Protein AF-A0A3D3AE92-F1 (afdb_monomer)

Secondary structure (DSSP, 8-state):
-TT-SSPP--EEEEE-TTSSSEEEEE-SSSSSS--HHHHHHHHHHHHHHTT-

Foldseek 3Di:
DPPPPADDAPWDWDDDVPDPDIDIDIHPCPPPDDDPVNVVRRVVVSVVVVVD

Structure (mmCIF, N/CA/C/O backbone):
data_AF-A0A3D3AE92-F1
#
_entry.id   AF-A0A3D3AE92-F1
#
loop_
_atom_site.group_PDB
_atom_site.id
_atom_site.type_symbol
_atom_site.label_atom_id
_atom_site.label_alt_id
_atom_site.label_comp_id
_atom_site.label_asym_id
_atom_site.label_entity_id
_atom_site.label_seq_id
_atom_site.pdbx_PDB_ins_code
_atom_site.Cartn_x
_atom_site.Cartn_y
_atom_site.Cartn_z
_atom_site.occupancy
_atom_site.B_iso_or_equiv
_atom_site.auth_seq_id
_atom_site.auth_comp_id
_atom_site.auth_asym_id
_atom_site.auth_atom_id
_atom_site.pdbx_PDB_model_num
ATOM 1 N N . GLY A 1 1 ? -16.846 17.304 6.438 1.00 75.88 1 GLY A N 1
ATOM 2 C CA . GLY A 1 1 ? -15.564 17.512 5.727 1.00 75.88 1 GLY A CA 1
ATOM 3 C C . GLY A 1 1 ? -15.283 16.342 4.797 1.00 75.88 1 GLY A C 1
ATOM 4 O O . GLY A 1 1 ? -15.879 15.294 4.997 1.00 75.88 1 GLY A O 1
ATOM 5 N N . LEU A 1 2 ? -14.398 16.509 3.806 1.00 87.50 2 LEU A N 1
ATOM 6 C CA . LEU A 1 2 ? -14.205 15.560 2.688 1.00 87.50 2 LEU A CA 1
ATOM 7 C C . LEU A 1 2 ? -13.367 14.302 3.016 1.00 87.50 2 LEU A C 1
ATOM 9 O O . LEU A 1 2 ? -13.500 13.294 2.338 1.00 87.50 2 LEU A O 1
ATOM 13 N N . ARG A 1 3 ? -12.515 14.334 4.053 1.00 83.12 3 ARG A N 1
ATOM 14 C CA . ARG A 1 3 ? -11.551 13.254 4.375 1.00 83.12 3 ARG A CA 1
ATOM 15 C C . ARG A 1 3 ? -12.161 12.021 5.064 1.00 83.12 3 ARG A C 1
ATOM 17 O O . ARG A 1 3 ? -11.533 10.968 5.115 1.00 83.12 3 ARG A O 1
ATOM 24 N N . GLY A 1 4 ? -13.355 12.143 5.645 1.00 86.00 4 GLY A N 1
ATOM 25 C CA . GLY A 1 4 ? -13.838 11.160 6.621 1.00 86.00 4 GLY A CA 1
ATOM 26 C C . GLY A 1 4 ? -12.893 11.029 7.832 1.00 86.00 4 GLY A C 1
ATOM 27 O O . GLY A 1 4 ? -12.082 11.918 8.097 1.00 86.00 4 GLY A O 1
ATOM 28 N N . GLY A 1 5 ? -13.012 9.930 8.585 1.00 86.38 5 GLY A N 1
ATOM 29 C CA . GLY A 1 5 ? -12.227 9.689 9.809 1.00 86.38 5 GLY A CA 1
ATOM 30 C C . GLY A 1 5 ? -10.905 8.932 9.617 1.00 86.38 5 GLY A C 1
ATOM 31 O O . GLY A 1 5 ? -10.136 8.807 10.564 1.00 86.38 5 GLY A O 1
ATOM 32 N N . GLY A 1 6 ? -10.637 8.405 8.419 1.00 89.19 6 GLY A N 1
ATOM 33 C CA . GLY A 1 6 ? -9.466 7.567 8.151 1.00 89.19 6 GLY A CA 1
ATOM 34 C C . GLY A 1 6 ? -8.190 8.351 7.841 1.00 89.19 6 GLY A C 1
ATOM 35 O O . GLY A 1 6 ? -8.226 9.531 7.479 1.00 89.19 6 GLY A O 1
ATOM 36 N N . LEU A 1 7 ? -7.054 7.658 7.947 1.00 95.00 7 LEU A N 1
ATOM 37 C CA . LEU A 1 7 ? -5.789 8.097 7.365 1.00 95.00 7 LEU A CA 1
ATOM 38 C C . LEU A 1 7 ? -5.908 8.035 5.841 1.00 95.00 7 LEU A C 1
ATOM 40 O O . LEU A 1 7 ? -6.361 7.026 5.302 1.00 95.00 7 LEU A O 1
ATOM 44 N N . LEU A 1 8 ? -5.512 9.100 5.151 1.00 95.75 8 LEU A N 1
ATOM 45 C CA . LEU A 1 8 ? -5.344 9.051 3.702 1.00 95.75 8 LEU A CA 1
ATOM 46 C C . LEU A 1 8 ? -4.005 8.371 3.391 1.00 95.75 8 LEU A C 1
ATOM 48 O O . LEU A 1 8 ? -3.020 8.642 4.071 1.00 95.75 8 LEU A O 1
ATOM 52 N N . SER A 1 9 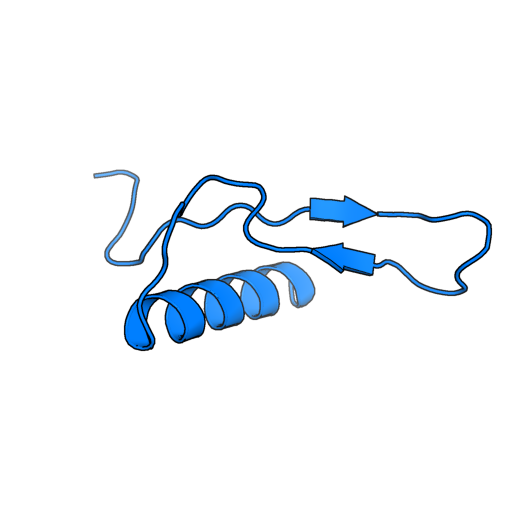? -3.964 7.543 2.347 1.00 96.81 9 SER A N 1
ATOM 53 C CA . SER A 1 9 ? -2.739 6.911 1.826 1.00 96.81 9 SER A CA 1
ATOM 54 C C . SER A 1 9 ? -2.768 6.847 0.295 1.00 96.81 9 SER A C 1
ATOM 56 O O . SER A 1 9 ? -3.848 6.703 -0.282 1.00 96.81 9 SER A O 1
ATOM 58 N N . HIS A 1 10 ? -1.616 6.932 -0.374 1.00 97.00 10 HIS A N 1
ATOM 59 C CA . HIS A 1 10 ? -1.532 6.824 -1.835 1.00 97.00 10 HIS A CA 1
ATOM 60 C C . HIS A 1 10 ? -1.431 5.361 -2.294 1.00 97.00 10 HIS A C 1
ATOM 62 O O . HIS A 1 10 ? -0.564 4.634 -1.824 1.00 97.00 10 HIS A O 1
ATOM 68 N N . VAL A 1 11 ? -2.265 4.928 -3.244 1.00 97.56 11 VAL A N 1
ATOM 69 C CA . VAL A 1 11 ? -2.212 3.576 -3.831 1.00 97.56 11 VAL A CA 1
ATOM 70 C C . VAL A 1 11 ? -1.986 3.692 -5.336 1.00 97.56 11 VAL A C 1
ATOM 72 O O . VAL A 1 11 ? -2.738 4.378 -6.021 1.00 97.56 11 VAL A O 1
ATOM 75 N N . MET A 1 12 ? -0.967 3.006 -5.848 1.00 97.62 12 MET A N 1
ATOM 76 C CA . MET A 1 12 ? -0.619 2.942 -7.269 1.00 97.62 12 MET A CA 1
ATOM 77 C C . MET A 1 12 ? -0.877 1.541 -7.809 1.00 97.62 12 MET A C 1
ATOM 79 O O . MET A 1 12 ? -0.661 0.552 -7.106 1.00 97.62 12 MET A O 1
ATOM 83 N N . VAL A 1 13 ? -1.294 1.466 -9.072 1.00 97.25 13 VAL A N 1
ATOM 84 C CA . VAL A 1 13 ? -1.503 0.212 -9.800 1.00 97.25 13 VAL A CA 1
ATOM 85 C C . VAL A 1 13 ? -0.585 0.205 -11.011 1.00 97.25 13 VAL A C 1
ATOM 87 O O . VAL A 1 13 ? -0.672 1.082 -11.867 1.00 97.25 13 VAL A O 1
ATOM 90 N N . TYR A 1 14 ? 0.296 -0.783 -11.081 1.00 97.44 14 TYR A N 1
ATOM 91 C CA . TYR A 1 14 ? 1.247 -0.942 -12.170 1.00 97.44 14 TYR A CA 1
ATOM 92 C C . TYR A 1 14 ? 0.877 -2.135 -13.041 1.00 97.44 14 TYR A C 1
ATOM 94 O O . TYR A 1 14 ? 0.614 -3.232 -12.546 1.00 97.44 14 TYR A O 1
ATOM 102 N N . SER A 1 15 ? 0.947 -1.920 -14.352 1.00 97.69 15 SER A N 1
ATOM 103 C CA . SER A 1 15 ? 1.050 -2.984 -15.345 1.00 97.69 15 SER A CA 1
ATOM 104 C C . SER A 1 15 ? 2.504 -3.060 -15.790 1.00 97.69 15 SER A C 1
ATOM 106 O O . SER A 1 15 ? 2.990 -2.172 -16.489 1.00 97.69 15 SER A O 1
ATOM 108 N N . VAL A 1 16 ? 3.216 -4.094 -15.347 1.00 97.56 16 VAL A N 1
ATOM 109 C CA . VAL A 1 16 ? 4.634 -4.288 -15.671 1.00 97.56 16 VAL A CA 1
ATOM 110 C C . VAL A 1 16 ? 4.744 -5.369 -16.746 1.00 97.56 16 VAL A C 1
ATOM 112 O O . VAL A 1 16 ? 4.256 -6.471 -16.507 1.00 97.56 16 VAL A O 1
ATOM 115 N N . PRO A 1 17 ? 5.399 -5.116 -17.899 1.00 97.75 17 PRO A N 1
ATOM 116 C CA . PRO A 1 17 ? 5.426 -6.066 -19.020 1.00 97.75 17 PRO A CA 1
ATOM 117 C C . PRO A 1 17 ? 5.938 -7.470 -18.668 1.00 97.75 17 PRO A C 1
ATOM 119 O O . PRO A 1 17 ? 5.528 -8.453 -19.273 1.00 97.75 17 PRO A O 1
ATOM 122 N N . THR A 1 18 ? 6.833 -7.573 -17.685 1.00 97.94 18 THR A N 1
ATOM 123 C CA . THR A 1 18 ? 7.455 -8.829 -17.241 1.00 97.94 18 THR A CA 1
ATOM 124 C C . THR A 1 18 ? 6.722 -9.502 -16.075 1.00 97.94 18 THR A C 1
ATOM 126 O O . THR A 1 18 ? 7.197 -10.515 -15.562 1.00 97.94 18 THR A O 1
ATOM 129 N N . TYR A 1 19 ? 5.575 -8.972 -15.636 1.00 98.00 19 TYR A N 1
ATOM 130 C CA . TYR A 1 19 ? 4.801 -9.518 -14.526 1.00 98.00 19 TYR A CA 1
ATOM 131 C C . TYR A 1 19 ? 3.372 -9.852 -14.963 1.00 98.00 19 TYR A C 1
ATOM 133 O O . TYR A 1 19 ? 2.657 -9.039 -15.532 1.00 98.00 19 TYR A O 1
ATOM 141 N N . HIS A 1 20 ? 2.941 -11.078 -14.675 1.00 97.50 20 HIS A N 1
ATOM 142 C CA . HIS A 1 20 ? 1.702 -11.664 -15.198 1.00 97.50 20 HIS A CA 1
ATOM 143 C C . HIS A 1 20 ? 0.396 -11.103 -14.591 1.00 97.50 20 HIS A C 1
ATOM 145 O O . HIS A 1 20 ? -0.683 -11.589 -14.922 1.00 97.50 20 HIS A O 1
ATOM 151 N N . LYS A 1 21 ? 0.472 -10.137 -13.664 1.00 97.81 21 LYS A N 1
ATOM 152 C CA . LYS A 1 21 ? -0.662 -9.556 -12.918 1.00 97.81 21 LYS A CA 1
ATOM 153 C C . LYS A 1 21 ? -0.464 -8.051 -12.724 1.00 97.81 21 LYS A C 1
ATOM 155 O O . LYS A 1 21 ? 0.623 -7.528 -12.943 1.00 97.81 21 LYS A O 1
ATOM 160 N N . LEU A 1 22 ? -1.499 -7.359 -12.253 1.00 97.19 22 LEU A N 1
ATOM 161 C CA . LEU A 1 22 ? -1.351 -5.992 -11.754 1.00 97.19 22 LEU A CA 1
ATOM 162 C C . LEU A 1 22 ? -0.593 -5.989 -10.419 1.00 97.19 22 LEU A C 1
ATOM 164 O O . LEU A 1 22 ? -0.835 -6.836 -9.557 1.00 97.19 22 LEU A O 1
ATOM 168 N N . LEU A 1 23 ? 0.306 -5.022 -10.248 1.00 96.94 23 LEU A N 1
ATOM 169 C CA . LEU A 1 23 ? 1.038 -4.788 -9.004 1.00 96.94 23 LEU A CA 1
ATOM 170 C C . LEU A 1 23 ? 0.471 -3.564 -8.294 1.00 96.94 23 LEU A C 1
ATOM 172 O O . LEU A 1 23 ? 0.453 -2.475 -8.860 1.00 96.94 23 LEU A O 1
ATOM 176 N N . PHE A 1 24 ? 0.052 -3.736 -7.044 1.00 97.31 24 PHE A N 1
ATOM 177 C CA . PHE A 1 24 ? -0.413 -2.644 -6.194 1.00 97.31 24 PHE A CA 1
ATOM 178 C C . PHE A 1 24 ? 0.703 -2.224 -5.241 1.00 97.31 24 PHE A C 1
ATOM 180 O O . PHE A 1 24 ? 1.303 -3.069 -4.577 1.00 97.31 24 PHE A O 1
ATOM 187 N N . LEU A 1 25 ? 0.967 -0.922 -5.158 1.00 96.94 25 LEU A N 1
ATOM 188 C CA . LEU A 1 25 ? 1.981 -0.347 -4.275 1.00 96.94 25 LEU A CA 1
ATOM 189 C C . LEU A 1 25 ? 1.380 0.798 -3.465 1.00 96.94 25 LEU A C 1
ATOM 191 O O . LEU A 1 25 ? 0.631 1.617 -3.989 1.00 96.94 25 LEU A O 1
ATOM 195 N N . THR A 1 26 ? 1.735 0.870 -2.189 1.00 97.62 26 THR A N 1
ATOM 196 C CA . THR A 1 26 ? 1.354 1.939 -1.260 1.00 97.62 26 THR A CA 1
ATOM 197 C C . THR A 1 26 ? 2.495 2.127 -0.255 1.00 97.62 26 THR A C 1
ATOM 199 O O . THR A 1 26 ? 3.242 1.187 -0.006 1.00 97.62 26 THR A O 1
ATOM 202 N N . ASP A 1 27 ? 2.699 3.269 0.389 1.00 95.06 27 ASP A N 1
ATOM 203 C CA . ASP A 1 27 ? 2.165 4.610 0.148 1.00 95.06 27 ASP A CA 1
ATOM 204 C C . ASP A 1 27 ? 3.296 5.419 -0.491 1.00 95.06 27 ASP A C 1
ATOM 206 O O . ASP A 1 27 ? 4.346 5.537 0.130 1.00 95.06 27 ASP A O 1
ATOM 210 N N . GLY A 1 28 ? 3.133 5.901 -1.727 1.00 91.75 28 GLY A N 1
ATOM 211 C CA . GLY A 1 28 ? 4.190 6.519 -2.550 1.00 91.75 28 GLY A CA 1
ATOM 212 C C . GLY A 1 28 ? 4.761 7.850 -2.037 1.00 91.75 28 GLY A C 1
ATOM 213 O O . GLY A 1 28 ? 5.002 8.747 -2.838 1.00 91.75 28 GLY A O 1
ATOM 214 N N . GLY A 1 29 ? 4.944 7.993 -0.726 1.00 92.62 29 GLY A N 1
ATOM 215 C CA . GLY A 1 29 ? 5.524 9.138 -0.037 1.00 92.62 29 GLY A CA 1
ATOM 216 C C . GLY A 1 29 ? 4.518 10.011 0.711 1.00 92.62 29 GLY A C 1
ATOM 217 O O . GLY A 1 29 ? 4.946 10.983 1.327 1.00 92.62 29 GLY A O 1
ATOM 218 N N . MET A 1 30 ? 3.214 9.701 0.695 1.00 96.31 30 MET A N 1
ATOM 219 C CA . MET A 1 30 ? 2.216 10.574 1.324 1.00 96.31 30 MET A CA 1
ATOM 220 C C . MET A 1 30 ? 2.279 10.517 2.855 1.00 96.31 30 MET A C 1
ATOM 222 O O . MET A 1 30 ? 2.184 11.551 3.514 1.00 96.31 30 MET A O 1
ATOM 226 N N . VAL A 1 31 ? 2.506 9.330 3.423 1.00 96.88 31 VAL A N 1
ATOM 227 C CA . VAL A 1 31 ? 2.853 9.149 4.838 1.00 96.88 31 VAL A CA 1
ATOM 228 C C . VAL A 1 31 ? 4.336 8.780 4.943 1.00 96.88 31 VAL A C 1
ATOM 230 O O . VAL A 1 31 ? 4.721 7.642 4.692 1.00 96.88 31 VAL A O 1
ATOM 233 N N . THR A 1 32 ? 5.184 9.751 5.302 1.00 96.00 32 THR A N 1
ATOM 234 C CA . THR A 1 32 ? 6.657 9.639 5.225 1.00 96.00 32 THR A CA 1
ATOM 235 C C . THR A 1 32 ? 7.263 8.605 6.176 1.00 96.00 32 THR A C 1
ATOM 237 O O . THR A 1 32 ? 8.161 7.867 5.786 1.00 96.00 32 THR A O 1
ATOM 240 N N . ASN A 1 33 ? 6.799 8.551 7.426 1.00 96.44 33 ASN A N 1
ATOM 241 C CA . ASN A 1 33 ? 7.324 7.627 8.433 1.00 96.44 33 ASN A CA 1
ATOM 242 C C . ASN A 1 33 ? 6.172 7.034 9.256 1.00 96.44 33 ASN A C 1
ATOM 244 O O . ASN A 1 33 ? 5.926 7.487 10.375 1.00 96.44 33 ASN A O 1
ATOM 248 N N . PRO A 1 34 ? 5.412 6.086 8.681 1.00 96.94 34 PRO A N 1
ATOM 249 C CA . PRO A 1 34 ? 4.222 5.570 9.327 1.00 96.94 34 PRO A CA 1
ATOM 250 C C . PRO A 1 34 ? 4.587 4.728 10.550 1.00 96.94 34 PRO A C 1
ATOM 252 O O . PRO A 1 34 ? 5.421 3.817 10.473 1.00 96.94 34 PRO A O 1
ATOM 255 N N . ASP A 1 35 ? 3.909 4.991 11.663 1.00 97.81 35 ASP A N 1
ATOM 256 C CA . ASP A 1 35 ? 3.924 4.098 12.816 1.00 97.81 35 ASP A CA 1
ATOM 257 C C . ASP A 1 35 ? 3.150 2.793 12.532 1.00 97.81 35 ASP A C 1
ATOM 259 O O . ASP A 1 35 ? 2.587 2.582 11.451 1.00 97.81 35 ASP A O 1
ATOM 263 N N . LEU A 1 36 ? 3.139 1.871 13.498 1.00 98.25 36 LEU A N 1
ATOM 264 C CA . LEU A 1 36 ? 2.469 0.578 13.343 1.00 98.25 36 LEU A CA 1
ATOM 265 C C . LEU A 1 36 ? 0.971 0.728 13.028 1.00 98.25 36 LEU A C 1
ATOM 267 O O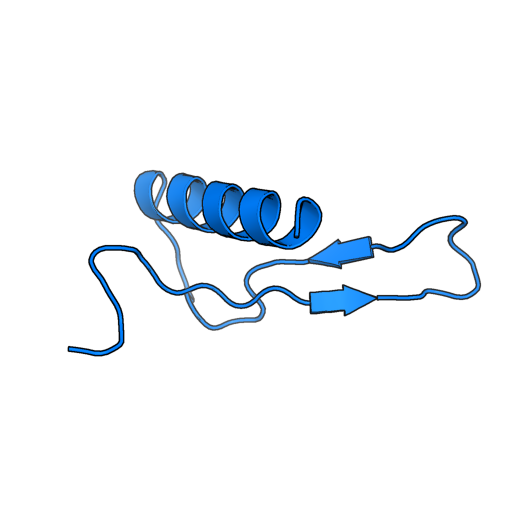 . LEU A 1 36 ? 0.455 0.055 12.135 1.00 98.25 36 LEU A O 1
ATOM 271 N N . THR A 1 37 ? 0.281 1.624 13.728 1.00 97.94 37 THR A N 1
ATOM 272 C CA . THR A 1 37 ? -1.159 1.853 13.568 1.00 97.94 37 THR A CA 1
ATOM 273 C C . THR A 1 37 ? -1.461 2.445 12.193 1.00 97.94 37 THR A C 1
ATOM 27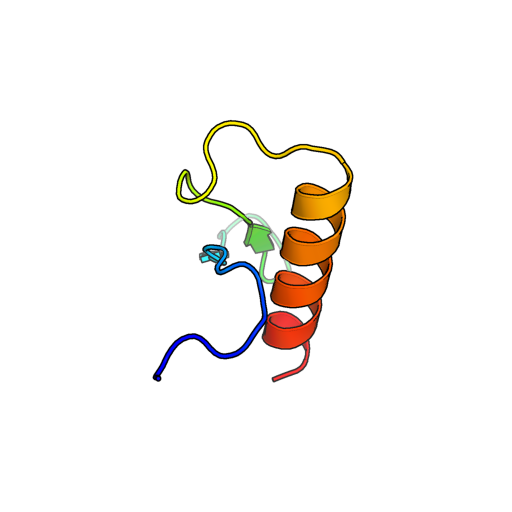5 O O . THR A 1 37 ? -2.396 2.017 11.513 1.00 97.94 37 THR A O 1
ATOM 278 N N . GLN A 1 38 ? -0.630 3.378 11.733 1.00 97.69 38 GLN A N 1
ATOM 279 C CA . GLN A 1 38 ? -0.742 3.984 10.412 1.00 97.69 38 GLN A CA 1
ATOM 280 C C . GLN A 1 38 ? -0.473 2.968 9.299 1.00 97.69 38 GLN A C 1
ATOM 282 O O . GLN A 1 38 ? -1.226 2.929 8.328 1.00 97.69 38 GLN A O 1
ATOM 287 N N . LYS A 1 39 ? 0.521 2.079 9.449 1.00 97.75 39 LYS A N 1
ATOM 288 C CA . LYS A 1 39 ? 0.761 0.981 8.491 1.00 97.75 39 LYS A CA 1
ATOM 289 C C . LYS A 1 39 ? -0.460 0.072 8.349 1.00 97.75 39 LYS A C 1
ATOM 291 O O . LYS A 1 39 ? -0.824 -0.280 7.229 1.00 97.75 39 LYS A O 1
ATOM 296 N N . VAL A 1 40 ? -1.134 -0.257 9.454 1.00 98.00 40 VAL A N 1
ATOM 297 C CA . VAL A 1 40 ? -2.387 -1.032 9.419 1.00 98.00 40 VAL A CA 1
ATOM 298 C C . VAL A 1 40 ? -3.466 -0.293 8.622 1.00 98.00 40 VAL A C 1
ATOM 300 O O . VAL A 1 40 ? -4.143 -0.896 7.788 1.00 98.00 40 VAL A O 1
ATOM 303 N N . GLN A 1 41 ? -3.621 1.016 8.824 1.00 97.69 41 GLN A N 1
ATOM 304 C CA . GLN A 1 41 ? -4.588 1.817 8.066 1.00 97.69 41 GLN A CA 1
ATOM 305 C C . GLN A 1 41 ? -4.238 1.910 6.572 1.00 97.69 41 GLN A C 1
ATOM 307 O O . GLN A 1 41 ? -5.132 1.749 5.743 1.00 97.69 41 GLN A O 1
ATOM 312 N N . ILE A 1 42 ? -2.957 2.080 6.226 1.00 97.94 42 ILE A N 1
ATOM 313 C CA . ILE A 1 42 ? -2.461 2.086 4.841 1.00 97.94 42 ILE A CA 1
ATOM 314 C C . ILE A 1 42 ? -2.800 0.762 4.137 1.00 97.94 42 ILE A C 1
ATOM 316 O O . ILE A 1 42 ? -3.364 0.769 3.042 1.00 97.94 42 ILE A O 1
ATOM 320 N N . ILE A 1 43 ? -2.535 -0.380 4.784 1.00 97.38 43 ILE A N 1
ATOM 321 C CA . ILE A 1 43 ? -2.870 -1.706 4.238 1.00 97.38 43 ILE A CA 1
ATOM 322 C C . ILE A 1 43 ? -4.382 -1.839 4.031 1.00 97.38 43 ILE A C 1
ATOM 324 O O . ILE A 1 43 ?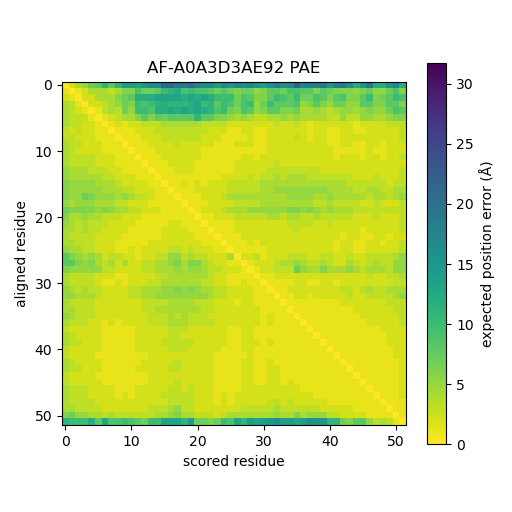 -4.827 -2.267 2.967 1.00 97.38 43 ILE A O 1
ATOM 328 N N . ASN A 1 44 ? -5.186 -1.434 5.015 1.00 97.06 44 ASN A N 1
ATOM 329 C CA . ASN A 1 44 ? -6.643 -1.501 4.909 1.00 97.06 44 ASN A CA 1
ATOM 330 C C . ASN A 1 44 ? -7.189 -0.631 3.770 1.00 97.06 44 ASN A C 1
ATOM 332 O O . ASN A 1 44 ? -8.141 -1.029 3.098 1.00 97.06 44 ASN A O 1
ATOM 336 N N . ASN A 1 45 ? -6.594 0.535 3.525 1.00 96.62 45 ASN A N 1
ATOM 337 C CA . ASN A 1 45 ? -6.946 1.374 2.385 1.00 96.62 45 ASN A CA 1
ATOM 338 C C . ASN A 1 45 ? -6.583 0.697 1.057 1.00 96.62 45 ASN A C 1
ATOM 340 O O . ASN A 1 45 ? -7.425 0.648 0.163 1.00 96.62 45 ASN A O 1
ATOM 344 N N . ALA A 1 46 ? -5.388 0.110 0.943 1.00 97.38 46 ALA A N 1
ATOM 345 C CA . ALA A 1 46 ? -4.984 -0.627 -0.254 1.00 97.38 46 ALA A CA 1
ATOM 346 C C . ALA A 1 46 ? -5.916 -1.816 -0.548 1.00 97.38 46 ALA A C 1
ATOM 348 O O . ALA A 1 46 ? -6.351 -1.984 -1.682 1.00 97.38 46 ALA A O 1
ATOM 349 N N . VAL A 1 47 ? -6.310 -2.582 0.476 1.00 97.25 47 VAL A N 1
ATOM 350 C CA . VAL A 1 47 ? -7.269 -3.696 0.336 1.00 97.25 47 VAL A CA 1
ATOM 351 C C . VAL A 1 47 ? -8.656 -3.222 -0.105 1.00 97.25 47 VAL A C 1
ATOM 353 O O . VAL A 1 47 ? -9.356 -3.944 -0.810 1.00 97.25 47 VAL A O 1
ATOM 356 N N . LYS A 1 48 ? 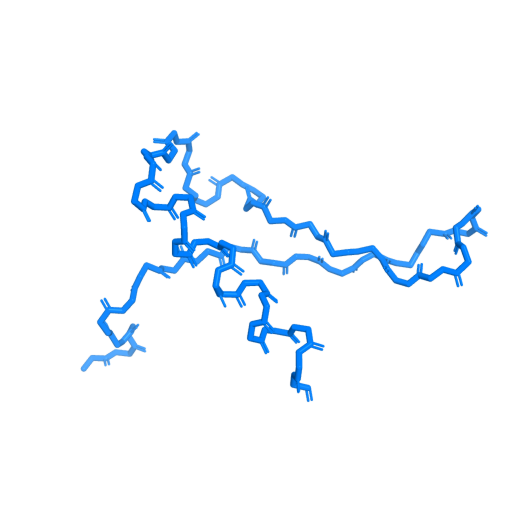-9.093 -2.027 0.306 1.00 95.56 48 LYS A N 1
ATOM 357 C CA . LYS A 1 48 ? -10.354 -1.458 -0.192 1.00 95.56 48 LYS A CA 1
ATOM 358 C C . LYS A 1 48 ? -10.263 -1.138 -1.681 1.00 95.56 48 LYS A C 1
ATOM 360 O O . LYS A 1 48 ? -11.193 -1.460 -2.408 1.00 95.56 48 LYS A O 1
ATOM 365 N N . VAL A 1 49 ? -9.147 -0.556 -2.126 1.00 95.44 49 VAL A N 1
ATOM 366 C CA . VAL A 1 49 ? -8.921 -0.223 -3.542 1.00 95.44 49 VAL A CA 1
ATOM 367 C C . VAL A 1 49 ? -8.866 -1.479 -4.411 1.00 95.44 49 VAL A C 1
ATOM 369 O O . VA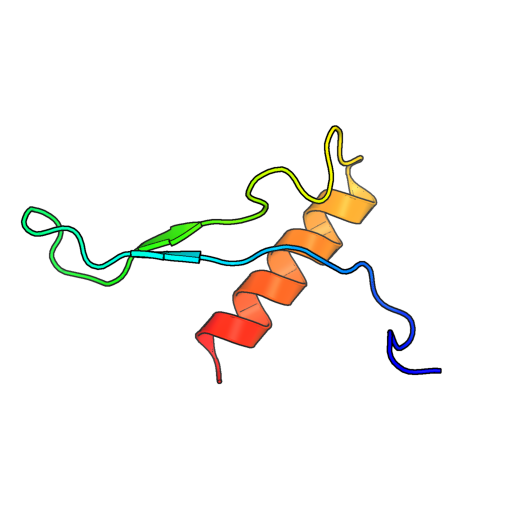L A 1 49 ? -9.430 -1.477 -5.494 1.00 95.44 49 VAL A O 1
ATOM 372 N N . THR A 1 50 ? -8.257 -2.574 -3.945 1.00 95.06 50 THR A N 1
ATOM 373 C CA . THR A 1 50 ? -8.178 -3.824 -4.728 1.00 95.06 50 THR A CA 1
ATOM 374 C C . THR A 1 50 ? -9.508 -4.570 -4.864 1.00 95.06 50 THR A C 1
ATOM 376 O O . THR A 1 50 ? -9.588 -5.517 -5.644 1.00 95.06 50 THR A O 1
ATOM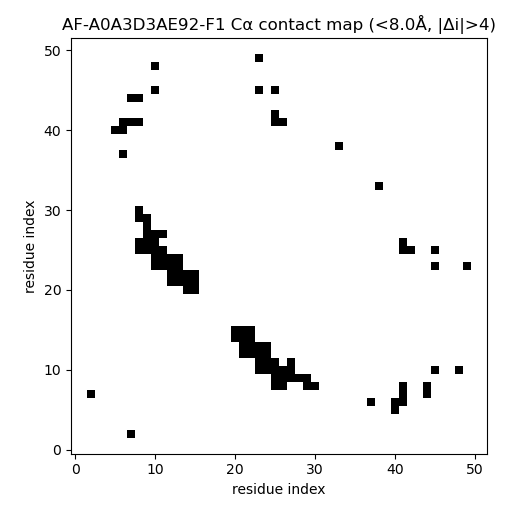 379 N N . LYS A 1 51 ? -10.529 -4.193 -4.085 1.00 93.50 51 LYS A N 1
ATOM 380 C CA . LYS A 1 51 ? -11.870 -4.800 -4.095 1.00 93.50 51 LYS A CA 1
ATOM 381 C C . LYS A 1 51 ? -12.922 -3.964 -4.829 1.00 93.50 51 LYS A C 1
ATOM 383 O O . LYS A 1 51 ? -14.048 -4.441 -4.956 1.00 93.50 51 LYS A O 1
ATOM 388 N N . ALA A 1 52 ? -12.588 -2.730 -5.202 1.00 80.44 52 ALA A N 1
ATOM 389 C CA . ALA A 1 52 ? -13.460 -1.845 -5.969 1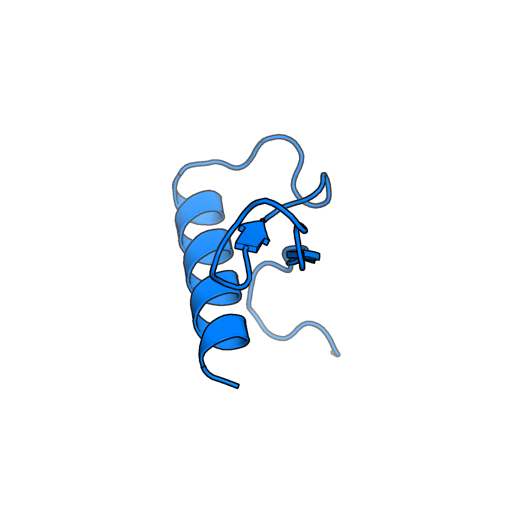.00 80.44 52 ALA A CA 1
ATOM 390 C C . ALA A 1 52 ? -13.409 -2.212 -7.456 1.00 80.44 52 ALA A C 1
ATOM 392 O O . ALA A 1 52 ? -14.482 -2.143 -8.093 1.00 80.44 52 ALA A O 1
#

pLDDT: mean 95.07, std 4.79, range [75.88, 98.25]

Radius of gyration: 12.46 Å; Cα contacts (8 Å, |Δi|>4): 50; chains: 1; bounding box: 23×29×33 Å

Solvent-accessible surface area (backbone atoms only — not comparable to full-atom values): 3498 Å² total; per-residue (Å²): 128,94,72,69,93,63,82,84,64,42,73,47,81,43,82,46,96,93,46,101,56,78,46,77,48,71,50,89,60,74,58,81,80,65,52,74,70,50,48,52,47,43,52,52,52,48,56,51,63,78,72,108

Mean predicted aligned error: 3.05 Å

Sequen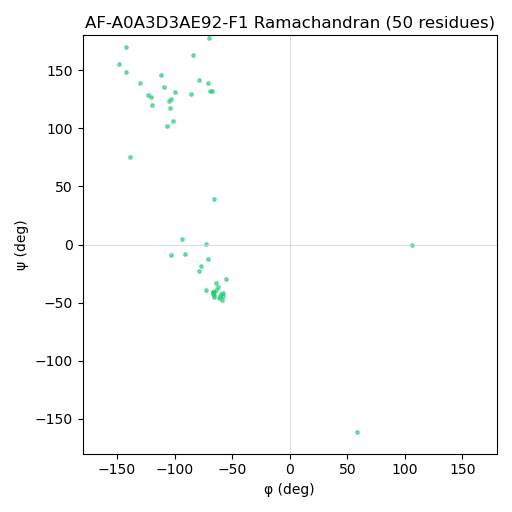ce (52 aa):
GLRGGGLLSHVMVYSVPTYHKLLFLTDGGMVTNPDLTQKVQIINNAVKVTKA